Protein AF-A0A846PB62-F1 (afdb_monomer_lite)

pLDDT: mean 70.55, std 12.25, range [35.03, 90.31]

Radius of gyration: 17.05 Å; chains: 1; bounding box: 42×30×51 Å

Structure (mmCIF, N/CA/C/O backbone):
data_AF-A0A846PB62-F1
#
_entry.id   AF-A0A846PB62-F1
#
loop_
_atom_site.group_PDB
_atom_site.id
_atom_site.type_symbol
_atom_site.label_atom_id
_atom_site.label_alt_id
_atom_site.label_comp_id
_atom_site.label_asym_id
_atom_site.label_entity_id
_atom_site.label_seq_id
_atom_site.pdbx_PDB_ins_code
_atom_site.Cartn_x
_atom_site.Cartn_y
_atom_site.Cartn_z
_atom_site.occupancy
_atom_site.B_iso_or_equiv
_atom_site.auth_seq_id
_atom_site.auth_comp_id
_atom_site.auth_asym_id
_atom_site.auth_atom_id
_atom_site.pdbx_PDB_model_num
ATOM 1 N N . MET A 1 1 ? -19.105 3.981 18.273 1.00 37.09 1 MET A N 1
ATOM 2 C CA . MET A 1 1 ? -19.438 2.928 17.289 1.00 37.09 1 MET A CA 1
ATOM 3 C C . MET A 1 1 ? -18.641 1.693 17.663 1.00 37.09 1 MET A C 1
ATOM 5 O O . MET A 1 1 ? -17.420 1.784 17.676 1.00 37.09 1 MET A O 1
ATOM 9 N N . SER A 1 2 ? -19.293 0.597 18.061 1.00 35.03 2 SER A N 1
ATOM 10 C CA . SER A 1 2 ? -18.582 -0.662 18.296 1.00 35.03 2 SER A CA 1
ATOM 11 C C . SER A 1 2 ? -18.109 -1.199 16.947 1.00 35.03 2 SER A C 1
ATOM 13 O O . SER A 1 2 ? -18.903 -1.413 16.033 1.00 35.03 2 SER A O 1
ATOM 15 N N . ILE A 1 3 ? -16.797 -1.353 16.796 1.00 50.56 3 ILE A N 1
ATOM 16 C CA . ILE A 1 3 ? -16.196 -1.953 15.606 1.00 50.56 3 ILE A CA 1
ATOM 17 C C . ILE A 1 3 ? -16.422 -3.461 15.735 1.00 50.56 3 ILE A C 1
ATOM 19 O O . ILE A 1 3 ? -15.582 -4.182 16.261 1.00 50.56 3 ILE A O 1
ATOM 23 N N . ASN A 1 4 ? -17.601 -3.943 15.344 1.00 51.94 4 ASN A N 1
ATOM 24 C CA . ASN A 1 4 ? -17.914 -5.368 15.376 1.00 51.94 4 ASN A CA 1
ATOM 25 C C . ASN A 1 4 ? -17.465 -5.994 14.048 1.00 51.94 4 ASN A C 1
ATOM 27 O O . ASN A 1 4 ? -18.272 -6.244 13.153 1.00 51.94 4 ASN A O 1
ATOM 31 N N . ARG A 1 5 ? -16.147 -6.176 13.881 1.00 60.84 5 ARG A N 1
ATOM 32 C CA . ARG A 1 5 ? -15.603 -6.899 12.723 1.00 60.84 5 ARG A CA 1
ATOM 33 C C . ARG A 1 5 ? -15.985 -8.372 12.834 1.00 60.84 5 ARG A C 1
ATOM 35 O O . ARG A 1 5 ? -15.534 -9.080 13.729 1.00 60.84 5 ARG A O 1
ATOM 42 N N . SER A 1 6 ? -16.836 -8.812 11.918 1.00 69.44 6 SER A N 1
ATOM 43 C CA . SER A 1 6 ? -17.217 -10.212 11.763 1.00 69.44 6 SER A CA 1
ATOM 44 C C . SER A 1 6 ? -16.028 -11.073 11.314 1.00 69.44 6 SER A C 1
ATOM 46 O O . SER A 1 6 ? -15.186 -10.612 10.545 1.00 69.44 6 SER A O 1
ATOM 48 N N . VAL A 1 7 ? -15.996 -12.344 11.730 1.00 69.06 7 VAL A N 1
ATOM 49 C CA . VAL A 1 7 ? -15.014 -13.352 11.276 1.00 69.06 7 VAL A CA 1
ATOM 50 C C . VAL A 1 7 ? -14.980 -13.452 9.745 1.00 69.06 7 VAL A C 1
ATOM 52 O O . VAL A 1 7 ? -13.918 -13.662 9.169 1.00 69.06 7 VAL A O 1
ATOM 55 N N . TYR A 1 8 ? -16.109 -13.205 9.073 1.00 66.19 8 TYR A N 1
ATOM 56 C CA . TYR A 1 8 ? -16.182 -13.178 7.611 1.00 66.19 8 TYR A CA 1
ATOM 57 C C . TYR A 1 8 ? -15.291 -12.099 6.976 1.00 66.19 8 TYR A C 1
ATOM 59 O O . TYR A 1 8 ? -14.787 -12.320 5.881 1.00 66.19 8 TYR A O 1
ATOM 67 N N . HIS A 1 9 ? -15.045 -10.969 7.653 1.00 65.81 9 HIS A N 1
ATOM 68 C CA . HIS A 1 9 ? -14.116 -9.947 7.157 1.00 65.81 9 HIS A CA 1
ATOM 69 C C . HIS A 1 9 ? -12.671 -10.434 7.207 1.00 65.81 9 HIS A C 1
ATOM 71 O O . HIS A 1 9 ? -11.973 -10.312 6.210 1.00 65.81 9 HIS A O 1
ATOM 77 N N . PHE A 1 10 ? -12.265 -11.077 8.304 1.00 65.81 10 PHE A N 1
ATOM 78 C CA . PHE A 1 10 ? -10.927 -11.663 8.417 1.00 65.81 10 PHE A CA 1
ATOM 79 C C . PHE A 1 10 ? -10.697 -12.787 7.406 1.00 65.81 10 PHE A C 1
ATOM 81 O O . PHE A 1 10 ? -9.627 -12.874 6.818 1.00 65.81 10 PHE A O 1
ATOM 88 N N . VAL A 1 11 ? -11.703 -13.635 7.171 1.00 68.44 11 VAL A N 1
ATOM 89 C CA . VAL A 1 11 ? -11.617 -14.691 6.152 1.00 68.44 11 VAL A CA 1
ATOM 90 C C . VAL A 1 11 ? -11.499 -14.086 4.755 1.00 68.44 11 VAL A C 1
ATOM 92 O O . VAL A 1 11 ? -10.701 -14.562 3.957 1.00 68.44 11 VAL A O 1
ATOM 95 N N . LEU A 1 12 ? -12.247 -13.021 4.455 1.00 68.50 12 LEU A N 1
ATOM 96 C CA . LEU A 1 12 ? -12.164 -12.361 3.155 1.00 68.50 12 LEU A CA 1
ATOM 97 C C . LEU A 1 12 ? -10.825 -11.632 2.960 1.00 68.50 12 LEU A C 1
ATOM 99 O O . LEU A 1 12 ? -10.231 -11.757 1.898 1.00 68.50 12 LEU A O 1
ATOM 103 N N . GLU A 1 13 ? -10.330 -10.923 3.976 1.00 66.44 13 GLU A N 1
ATOM 104 C CA . GLU A 1 13 ? -8.994 -10.310 3.983 1.00 66.44 13 GLU A CA 1
ATOM 105 C C . GLU A 1 13 ? -7.913 -11.373 3.768 1.00 66.44 13 GLU A C 1
ATOM 107 O O . GLU A 1 13 ? -7.050 -11.203 2.912 1.00 66.44 13 GLU A O 1
ATOM 112 N N . PHE A 1 14 ? -8.008 -12.506 4.470 1.00 67.88 14 PHE A N 1
ATOM 113 C CA . PHE A 1 14 ? -7.096 -13.631 4.300 1.00 67.88 14 PHE A CA 1
ATOM 114 C C . PHE A 1 14 ? -7.149 -14.191 2.878 1.00 67.88 14 PHE A C 1
ATOM 116 O O . PHE A 1 14 ? -6.102 -14.389 2.280 1.00 67.88 14 PHE A O 1
ATOM 123 N N . ILE A 1 15 ? -8.340 -14.397 2.306 1.00 68.12 15 ILE A N 1
ATOM 124 C CA . ILE A 1 15 ? -8.508 -14.874 0.924 1.00 68.12 15 ILE A CA 1
ATOM 125 C C . ILE A 1 15 ? -7.915 -13.871 -0.069 1.00 68.12 15 ILE A C 1
ATOM 127 O O . ILE A 1 15 ? -7.149 -14.270 -0.937 1.00 68.12 15 ILE A O 1
ATOM 131 N N . LEU A 1 16 ? -8.218 -12.578 0.060 1.00 65.94 16 LEU A N 1
ATOM 132 C CA . LEU A 1 16 ? -7.685 -11.537 -0.824 1.00 65.94 16 LEU A CA 1
ATOM 133 C C . LEU A 1 16 ? -6.157 -11.444 -0.721 1.00 65.94 16 LEU A C 1
ATOM 135 O O . LEU A 1 16 ? -5.484 -11.334 -1.743 1.00 65.94 16 LEU A O 1
ATOM 139 N N . PHE A 1 17 ? -5.606 -11.559 0.488 1.00 65.31 17 PHE A N 1
ATOM 140 C CA . PHE A 1 17 ? -4.166 -11.564 0.725 1.00 65.31 17 PHE A CA 1
ATOM 141 C C . PHE A 1 17 ? -3.498 -12.818 0.149 1.00 65.31 17 PHE A C 1
ATOM 143 O O . PHE A 1 17 ? -2.492 -12.705 -0.544 1.00 65.31 17 PHE A O 1
ATOM 150 N N . PHE A 1 18 ? -4.072 -14.007 0.363 1.00 65.00 18 PHE A N 1
ATOM 151 C CA . PHE A 1 18 ? -3.522 -15.273 -0.133 1.00 65.00 18 PHE A CA 1
ATOM 152 C C . PHE A 1 18 ? -3.643 -15.423 -1.649 1.00 65.00 18 PHE A C 1
ATOM 154 O O . PHE A 1 18 ? -2.727 -15.949 -2.270 1.00 65.00 18 PHE A O 1
ATOM 161 N N . PHE A 1 19 ? -4.739 -14.968 -2.261 1.00 63.72 19 PHE A N 1
ATOM 162 C CA . PHE A 1 19 ? -4.873 -14.955 -3.720 1.00 63.72 19 PHE A CA 1
ATOM 163 C C . PHE A 1 19 ? -3.976 -13.887 -4.355 1.00 63.72 19 PHE A C 1
ATOM 165 O O . PHE A 1 19 ? -3.379 -14.155 -5.395 1.00 63.72 19 PHE A O 1
ATOM 172 N N . GLY A 1 20 ? -3.802 -12.732 -3.701 1.00 61.38 20 GLY A N 1
ATOM 173 C CA . GLY A 1 20 ? -2.805 -11.733 -4.084 1.00 61.38 20 GLY A CA 1
ATOM 174 C C . GLY A 1 20 ? -1.383 -12.303 -4.053 1.00 61.38 20 GLY A C 1
ATOM 175 O O . GLY A 1 20 ? -0.692 -12.266 -5.065 1.00 61.38 20 GLY A O 1
ATOM 176 N N . LEU A 1 21 ? -0.969 -12.924 -2.943 1.00 60.78 21 LEU A N 1
ATOM 177 C CA . LEU A 1 21 ? 0.336 -13.594 -2.803 1.00 60.78 21 LEU A CA 1
ATOM 178 C C . LEU A 1 21 ? 0.507 -14.781 -3.753 1.00 60.78 21 LEU A C 1
ATOM 180 O O . LEU A 1 21 ? 1.566 -14.953 -4.346 1.00 60.78 21 LEU A O 1
ATOM 184 N N . GLY A 1 22 ? -0.536 -15.594 -3.918 1.00 58.03 22 GLY A N 1
ATOM 185 C CA . GLY A 1 22 ? -0.532 -16.750 -4.812 1.00 58.03 22 GLY A CA 1
ATOM 186 C 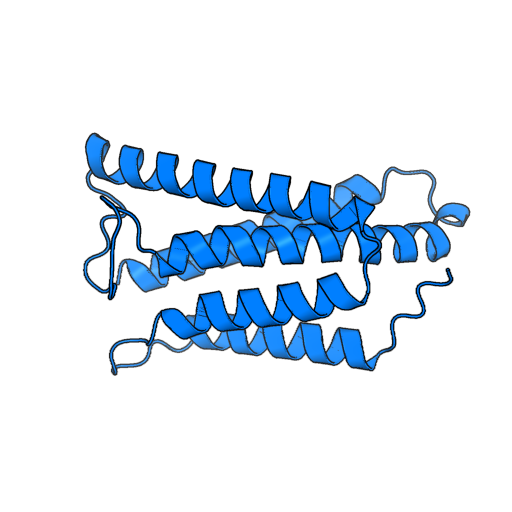C . GLY A 1 22 ? -0.298 -16.353 -6.267 1.00 58.03 22 GLY A C 1
ATOM 187 O O . GLY A 1 22 ? 0.344 -17.096 -7.003 1.00 58.03 22 GLY A O 1
ATOM 188 N N . SER A 1 23 ? -0.736 -15.154 -6.653 1.00 57.34 23 SER A N 1
ATOM 189 C CA . SER A 1 23 ? -0.465 -14.593 -7.972 1.00 57.34 23 SER A CA 1
ATOM 190 C C . SER A 1 23 ? 1.036 -14.299 -8.194 1.00 57.34 23 SER A C 1
ATOM 192 O O . SER A 1 23 ? 1.516 -14.467 -9.307 1.00 57.34 23 SER A O 1
ATOM 194 N N . PHE A 1 24 ? 1.810 -14.006 -7.139 1.00 55.97 24 PHE A N 1
ATOM 195 C CA . PHE A 1 24 ? 3.272 -13.825 -7.219 1.00 55.97 24 PHE A CA 1
ATOM 196 C C . PHE A 1 24 ? 4.072 -15.136 -7.163 1.00 55.97 24 PHE A C 1
ATOM 198 O O . PHE A 1 24 ? 5.167 -15.220 -7.708 1.00 55.97 24 PHE A O 1
ATOM 205 N N . ILE A 1 25 ? 3.553 -16.170 -6.491 1.00 54.56 25 ILE A N 1
ATOM 206 C CA . ILE A 1 25 ? 4.288 -17.431 -6.272 1.00 54.56 25 ILE A CA 1
ATOM 207 C C . ILE A 1 25 ? 4.247 -18.346 -7.507 1.00 54.56 25 ILE A C 1
ATOM 209 O O . ILE A 1 25 ? 5.150 -19.161 -7.698 1.00 54.56 25 ILE A O 1
ATOM 213 N N . PHE A 1 26 ? 3.223 -18.217 -8.354 1.00 54.94 26 PHE A N 1
ATOM 214 C CA . PHE A 1 26 ? 3.086 -19.001 -9.581 1.00 54.94 26 PHE A CA 1
ATOM 215 C C . PHE A 1 26 ? 3.346 -18.127 -10.815 1.00 54.94 26 PHE A C 1
ATOM 217 O O . PHE A 1 26 ? 2.395 -17.567 -11.367 1.00 54.94 26 PHE A O 1
ATOM 224 N N . PRO A 1 27 ? 4.608 -18.015 -11.279 1.00 51.38 27 PRO A N 1
ATOM 225 C CA . PRO A 1 27 ? 4.912 -17.308 -12.514 1.00 51.38 27 PRO A CA 1
ATOM 226 C C . PRO A 1 27 ? 4.181 -17.987 -13.678 1.00 51.38 27 PRO A C 1
ATOM 228 O O . PRO A 1 27 ? 4.394 -19.159 -13.991 1.00 51.38 27 PRO A O 1
ATOM 231 N N . SER A 1 28 ? 3.260 -17.247 -14.290 1.00 51.97 28 SER A N 1
ATOM 232 C CA . SER A 1 28 ? 2.522 -17.675 -15.475 1.00 51.97 28 SER A CA 1
ATOM 233 C C . SER A 1 28 ? 3.379 -17.453 -16.721 1.00 51.97 28 SER A C 1
ATOM 235 O O . SER A 1 28 ? 3.976 -16.397 -16.888 1.00 51.97 28 SER A O 1
ATOM 237 N N . THR A 1 29 ? 3.381 -18.419 -17.642 1.00 48.66 29 THR A N 1
ATOM 238 C CA . THR A 1 29 ? 4.024 -18.292 -18.965 1.00 48.66 29 THR A CA 1
ATOM 239 C C . THR A 1 29 ? 3.266 -17.364 -19.923 1.00 48.66 29 THR A C 1
ATOM 241 O O . THR A 1 29 ? 3.743 -17.069 -21.015 1.00 48.66 29 THR A O 1
ATOM 244 N N . ILE A 1 30 ? 2.055 -16.949 -19.551 1.00 52.53 30 ILE A N 1
ATOM 245 C CA . ILE A 1 30 ? 1.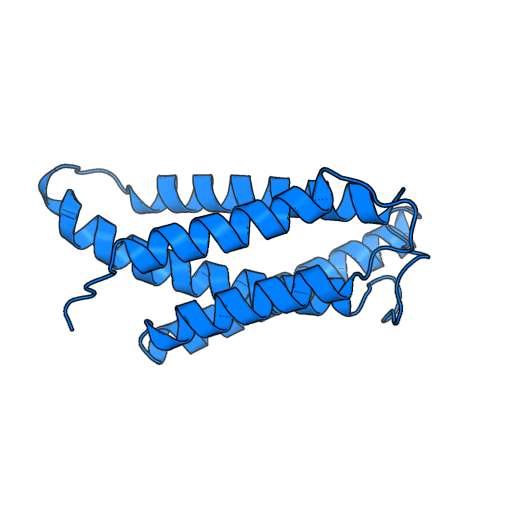241 -15.942 -20.241 1.00 52.53 30 ILE A CA 1
ATOM 246 C C . ILE A 1 30 ? 1.607 -14.584 -19.629 1.00 52.53 30 ILE A C 1
ATOM 248 O O . ILE A 1 30 ? 1.713 -14.540 -18.398 1.00 52.53 30 ILE A O 1
ATOM 252 N N . PRO A 1 31 ? 1.777 -13.501 -20.424 1.00 55.22 31 PRO A N 1
ATOM 253 C CA . PRO A 1 31 ? 2.077 -12.171 -19.900 1.00 55.22 31 PRO A CA 1
ATOM 254 C C . PRO A 1 31 ? 1.131 -11.862 -18.746 1.00 55.22 31 PRO A C 1
ATOM 256 O O . PRO A 1 31 ? -0.093 -11.831 -18.912 1.00 55.22 31 PRO A O 1
ATOM 259 N N . PHE A 1 32 ? 1.719 -11.756 -17.558 1.00 58.88 32 PHE A N 1
ATOM 260 C CA . PHE A 1 32 ? 0.983 -11.599 -16.322 1.00 58.88 32 PHE A CA 1
ATOM 261 C C . PHE A 1 32 ? 0.167 -10.314 -16.436 1.00 58.88 32 PHE A C 1
ATOM 263 O O . PHE A 1 32 ? 0.714 -9.256 -16.743 1.00 58.88 32 PHE A O 1
ATOM 270 N N . ASN A 1 33 ? -1.154 -10.397 -16.265 1.00 66.88 33 ASN A N 1
ATOM 271 C CA . ASN A 1 33 ? -1.978 -9.200 -16.309 1.00 66.88 33 ASN A CA 1
ATOM 272 C C . ASN A 1 33 ? -1.717 -8.408 -15.023 1.00 66.88 33 ASN A C 1
ATOM 274 O O . ASN A 1 33 ? -2.391 -8.612 -14.014 1.00 66.88 33 ASN A O 1
ATOM 278 N N . TRP A 1 34 ? -0.715 -7.528 -15.062 1.00 69.88 34 TRP A N 1
ATOM 279 C CA . TRP A 1 34 ? -0.245 -6.728 -13.931 1.00 69.88 34 TRP A CA 1
ATOM 280 C C . TRP A 1 34 ? -1.354 -5.899 -13.275 1.00 69.88 34 TRP A C 1
ATOM 282 O O . TRP A 1 34 ? -1.229 -5.539 -12.110 1.00 69.88 34 TRP A O 1
ATOM 292 N N . TRP A 1 35 ? -2.489 -5.702 -13.957 1.00 77.12 35 TRP A N 1
ATOM 293 C CA . TRP A 1 35 ? -3.707 -5.094 -13.419 1.00 77.12 35 TRP A CA 1
ATOM 294 C C . TRP A 1 35 ? -4.390 -5.894 -12.306 1.00 77.12 35 TRP A C 1
ATOM 296 O O . TRP A 1 35 ? -5.202 -5.336 -11.564 1.00 77.12 35 TRP A O 1
ATOM 306 N N . ILE A 1 36 ? -4.071 -7.178 -12.149 1.00 77.12 36 ILE A N 1
ATOM 307 C CA . ILE A 1 36 ? -4.600 -8.011 -11.065 1.00 77.12 36 ILE A CA 1
ATOM 308 C C . ILE A 1 36 ? -4.238 -7.403 -9.704 1.00 77.12 36 ILE A C 1
ATOM 310 O O . ILE A 1 36 ? -5.105 -7.271 -8.840 1.00 77.12 36 ILE A O 1
ATOM 314 N N . ILE A 1 37 ? -2.994 -6.958 -9.534 1.00 75.69 37 ILE A N 1
ATOM 315 C CA . ILE A 1 37 ? -2.478 -6.430 -8.266 1.00 75.69 37 ILE A CA 1
ATOM 316 C C . ILE A 1 37 ? -3.209 -5.140 -7.840 1.00 75.69 37 ILE A C 1
ATOM 318 O O . ILE A 1 37 ? -3.826 -5.154 -6.770 1.00 75.69 37 ILE A O 1
ATOM 322 N N . PRO A 1 38 ? -3.270 -4.064 -8.655 1.00 80.56 38 PRO A N 1
ATOM 323 C CA . PRO A 1 38 ? -4.009 -2.863 -8.282 1.00 80.56 38 PRO A CA 1
ATOM 324 C C . PRO A 1 38 ? -5.513 -3.130 -8.135 1.00 80.56 38 PRO A C 1
ATOM 326 O O . PRO A 1 38 ? -6.172 -2.460 -7.340 1.00 80.56 38 PRO A O 1
ATOM 329 N N . THR A 1 39 ? -6.069 -4.136 -8.825 1.00 82.75 39 THR A N 1
ATOM 330 C CA . THR A 1 39 ? -7.464 -4.563 -8.621 1.00 82.75 39 THR A CA 1
ATOM 331 C C . THR A 1 39 ? -7.671 -5.141 -7.220 1.00 82.75 39 THR A C 1
ATOM 333 O O . THR A 1 39 ? -8.610 -4.746 -6.527 1.00 82.75 39 THR A O 1
ATOM 336 N N . PHE A 1 40 ? -6.789 -6.029 -6.754 1.00 81.44 40 PHE A N 1
ATOM 337 C CA . PHE A 1 40 ? -6.845 -6.548 -5.384 1.00 81.44 40 PHE A CA 1
ATOM 338 C C . PHE A 1 40 ? -6.631 -5.440 -4.346 1.00 81.44 40 PHE A C 1
ATOM 340 O O . PHE A 1 40 ? -7.386 -5.368 -3.372 1.00 81.44 40 PHE A O 1
ATOM 347 N N . SER A 1 41 ? -5.681 -4.531 -4.573 1.00 81.31 41 SER A N 1
ATOM 348 C CA . SER A 1 41 ? -5.463 -3.360 -3.715 1.00 81.31 41 SER A CA 1
ATOM 349 C C . SER A 1 41 ? -6.697 -2.459 -3.635 1.00 81.31 41 SER A C 1
ATOM 351 O O . SER A 1 41 ? -7.049 -1.995 -2.551 1.00 81.31 41 SER A O 1
ATOM 353 N N . LEU A 1 42 ? -7.403 -2.253 -4.752 1.00 86.88 42 LEU A N 1
ATOM 354 C CA . LEU A 1 42 ? -8.660 -1.506 -4.785 1.00 86.88 42 LEU A CA 1
ATOM 355 C C . LEU A 1 42 ? -9.756 -2.205 -3.976 1.00 86.88 42 LEU A C 1
ATOM 357 O O . LEU A 1 42 ? -10.448 -1.556 -3.194 1.00 86.88 42 LEU A O 1
ATOM 361 N N . LEU A 1 43 ? -9.923 -3.518 -4.147 1.00 83.94 43 LEU A N 1
ATOM 362 C CA . LEU A 1 43 ? -10.930 -4.293 -3.418 1.00 83.94 43 LEU A CA 1
ATOM 363 C C . LEU A 1 43 ? -10.682 -4.256 -1.905 1.00 83.94 43 LEU A C 1
ATOM 365 O O . LEU A 1 43 ? -11.625 -4.044 -1.139 1.00 83.94 43 LEU A O 1
ATOM 369 N N . LEU A 1 44 ? -9.422 -4.394 -1.482 1.00 82.38 44 LEU A N 1
ATOM 370 C CA . LEU A 1 44 ? -9.018 -4.246 -0.083 1.00 82.38 44 LEU A CA 1
ATOM 371 C C . LEU A 1 44 ? -9.299 -2.832 0.432 1.00 82.38 44 LEU A C 1
ATOM 373 O O . LEU A 1 44 ? -9.902 -2.674 1.493 1.00 82.38 44 LEU A O 1
ATOM 377 N N . PHE A 1 45 ? -8.947 -1.801 -0.339 1.00 86.62 45 PHE A N 1
ATOM 378 C CA . PHE A 1 45 ? -9.225 -0.414 0.026 1.00 86.62 45 PHE A CA 1
ATOM 379 C C . PHE A 1 45 ? -10.725 -0.151 0.205 1.00 86.62 45 PHE A C 1
ATOM 381 O O . PHE A 1 45 ? -11.129 0.436 1.208 1.00 86.62 45 PHE A O 1
ATOM 388 N N . LEU A 1 46 ? -11.566 -0.611 -0.726 1.00 87.56 46 LEU A N 1
ATOM 389 C CA . LEU A 1 46 ? -13.020 -0.430 -0.664 1.00 87.56 46 LEU A CA 1
ATOM 390 C C . LEU A 1 46 ? -13.642 -1.155 0.535 1.00 87.56 46 LEU A C 1
ATOM 392 O O . LEU A 1 46 ? -14.536 -0.613 1.194 1.00 87.56 46 LEU A O 1
ATOM 396 N N . LEU A 1 47 ? -13.165 -2.364 0.842 1.00 84.44 47 LEU A N 1
ATOM 397 C CA . LEU A 1 47 ? -13.603 -3.112 2.018 1.00 84.44 47 LEU A CA 1
ATOM 398 C C . LEU A 1 47 ? -13.269 -2.363 3.307 1.00 84.44 47 LEU A C 1
ATOM 400 O O . LEU A 1 47 ? -14.125 -2.208 4.183 1.00 84.44 47 LEU A O 1
ATOM 404 N N . GLU A 1 48 ? -12.042 -1.868 3.404 1.00 82.56 48 GLU A N 1
ATOM 405 C CA . GLU A 1 48 ? -11.557 -1.151 4.575 1.00 82.56 48 GLU A CA 1
ATOM 406 C C . GLU A 1 48 ? -12.218 0.214 4.751 1.00 82.56 48 GLU A C 1
ATOM 408 O O . GLU A 1 48 ? -12.586 0.617 5.861 1.00 82.56 48 GLU A O 1
ATOM 413 N N . GLN A 1 49 ? -12.454 0.911 3.642 1.00 85.62 49 GLN A N 1
ATOM 414 C CA . GLN A 1 49 ? -13.155 2.185 3.608 1.00 85.62 49 GLN A CA 1
ATOM 415 C C . GLN A 1 49 ? -14.576 2.057 4.154 1.00 85.62 49 GLN A C 1
ATOM 417 O O . GLN A 1 49 ? -15.016 2.926 4.908 1.00 85.62 49 GLN A O 1
ATOM 422 N N . ARG A 1 50 ? -15.295 0.981 3.809 1.00 83.19 50 ARG A N 1
ATOM 423 C CA . ARG A 1 50 ? -16.674 0.761 4.270 1.00 83.19 50 ARG A CA 1
ATOM 424 C C . ARG A 1 50 ? -16.775 0.673 5.794 1.00 83.19 50 ARG A C 1
ATOM 426 O O . ARG A 1 50 ? -17.786 1.080 6.363 1.00 83.19 50 ARG A O 1
ATOM 433 N N . ASN A 1 51 ? -15.736 0.156 6.441 1.00 73.62 51 ASN A N 1
ATOM 434 C CA . ASN A 1 51 ? -15.715 -0.110 7.877 1.00 73.62 51 ASN A CA 1
ATOM 435 C C . ASN A 1 51 ? -15.024 0.993 8.697 1.00 73.62 51 ASN A C 1
ATOM 437 O O . ASN A 1 51 ? -14.993 0.911 9.926 1.00 73.62 51 ASN A O 1
ATOM 441 N N . SER A 1 52 ? -14.487 2.026 8.041 1.00 76.38 52 SER A N 1
ATOM 442 C CA . SER A 1 52 ? -13.642 3.039 8.672 1.00 76.38 52 SER A CA 1
ATOM 443 C C . SER A 1 52 ? -14.322 4.411 8.788 1.00 76.38 52 SER A C 1
ATOM 445 O O . SER A 1 52 ? -15.052 4.835 7.890 1.00 76.38 52 SER A O 1
ATOM 447 N N . PRO A 1 53 ? -14.072 5.173 9.871 1.00 79.31 53 PRO A N 1
ATOM 448 C CA . PRO A 1 53 ? -14.553 6.545 9.981 1.00 79.31 53 PRO A CA 1
ATOM 449 C C . PRO A 1 53 ? -13.845 7.460 8.970 1.00 79.31 53 PRO A C 1
ATOM 451 O O . PRO A 1 53 ? -12.664 7.289 8.666 1.00 79.31 53 PRO A O 1
ATOM 454 N N . ARG A 1 54 ? -14.543 8.505 8.499 1.00 78.12 54 ARG A N 1
ATOM 455 C CA . ARG A 1 54 ? -14.024 9.449 7.484 1.00 78.12 54 ARG A CA 1
ATOM 456 C C . ARG A 1 54 ? -12.697 10.118 7.859 1.00 78.12 54 ARG A C 1
ATOM 458 O O . ARG A 1 54 ? -11.931 10.484 6.974 1.00 78.12 54 ARG A O 1
ATOM 465 N N . THR A 1 55 ? -12.411 10.278 9.149 1.00 77.19 55 THR A N 1
ATOM 466 C CA . THR A 1 55 ? -11.140 10.840 9.628 1.00 77.19 55 THR A CA 1
ATOM 467 C C . THR A 1 55 ? -9.949 9.948 9.265 1.00 77.19 55 THR A C 1
ATOM 469 O O . THR A 1 55 ? -8.904 10.463 8.876 1.00 77.19 55 THR A O 1
ATOM 472 N N . ASN A 1 56 ? -10.125 8.622 9.295 1.00 81.06 56 ASN A N 1
ATOM 473 C CA . ASN A 1 56 ? -9.071 7.665 8.953 1.00 81.06 56 ASN A CA 1
ATOM 474 C C . ASN A 1 56 ? -8.792 7.645 7.445 1.00 81.06 56 ASN A C 1
ATOM 476 O O . ASN A 1 56 ? -7.655 7.416 7.052 1.00 81.06 56 ASN A O 1
ATOM 480 N N . LEU A 1 57 ? -9.783 7.972 6.603 1.00 86.12 57 LEU A N 1
ATOM 481 C CA . LEU A 1 57 ? -9.585 8.072 5.151 1.00 86.12 57 LEU A CA 1
ATOM 482 C C . LEU A 1 57 ? -8.581 9.157 4.765 1.00 86.12 57 LEU A C 1
ATOM 484 O O . LEU A 1 57 ? -7.789 8.953 3.852 1.00 86.12 57 LEU A O 1
ATOM 488 N N . LYS A 1 58 ? -8.574 10.297 5.468 1.00 85.31 58 LYS A N 1
ATOM 489 C CA . LYS A 1 58 ? -7.580 11.350 5.211 1.00 85.31 58 LYS A CA 1
ATOM 490 C C . LYS A 1 58 ? -6.163 10.846 5.475 1.00 85.31 58 LYS A C 1
ATOM 492 O O . LYS A 1 58 ? -5.282 11.059 4.653 1.00 85.31 58 LYS A O 1
ATOM 497 N N . ILE A 1 59 ? -5.965 10.153 6.597 1.00 82.38 59 ILE A N 1
ATOM 498 C CA . ILE A 1 59 ? -4.671 9.561 6.960 1.00 82.38 59 ILE A CA 1
ATOM 499 C C . ILE A 1 59 ? -4.278 8.498 5.931 1.00 82.38 59 ILE A C 1
ATOM 501 O O . ILE A 1 59 ? -3.146 8.497 5.463 1.00 82.38 59 ILE A O 1
ATOM 505 N N . ALA A 1 60 ? -5.222 7.649 5.527 1.00 86.56 60 ALA A N 1
ATOM 506 C CA . ALA A 1 60 ? -4.992 6.611 4.533 1.00 86.56 60 ALA A CA 1
ATOM 507 C C . ALA A 1 60 ? -4.550 7.170 3.179 1.00 86.56 60 ALA A C 1
ATOM 509 O O . ALA A 1 60 ? -3.583 6.675 2.610 1.00 86.56 60 ALA A O 1
ATOM 510 N N . PHE A 1 61 ? -5.186 8.238 2.691 1.00 90.25 61 PHE A N 1
ATOM 511 C CA . PHE A 1 61 ? -4.758 8.887 1.453 1.00 90.25 61 PHE A CA 1
ATOM 512 C C . PHE A 1 61 ? -3.391 9.557 1.573 1.00 90.25 61 PHE A C 1
ATOM 514 O O . PHE A 1 61 ? -2.620 9.500 0.622 1.00 90.25 61 PHE A O 1
ATOM 521 N N . ILE A 1 62 ? -3.062 10.148 2.727 1.00 86.75 62 ILE A N 1
ATOM 522 C CA . ILE A 1 62 ? -1.724 10.712 2.964 1.00 86.75 62 ILE A CA 1
ATOM 523 C C . ILE A 1 62 ? -0.667 9.603 2.919 1.00 86.75 62 ILE A C 1
ATOM 525 O O . ILE A 1 62 ? 0.347 9.763 2.247 1.00 86.75 62 ILE A O 1
ATOM 529 N N . VAL A 1 63 ? -0.912 8.474 3.591 1.00 85.69 63 VAL A N 1
ATOM 530 C CA . VAL A 1 63 ? 0.006 7.325 3.597 1.00 85.69 63 VAL A CA 1
ATOM 531 C C . VAL A 1 63 ? 0.139 6.720 2.201 1.00 85.69 63 VAL A C 1
ATOM 533 O O . VAL A 1 63 ? 1.257 6.528 1.735 1.00 85.69 63 VAL A O 1
ATOM 536 N N . GLY A 1 64 ? -0.975 6.479 1.504 1.00 87.00 64 GLY A N 1
ATOM 537 C CA . GLY A 1 64 ? -0.962 5.963 0.135 1.00 87.00 64 GLY A CA 1
ATOM 538 C C . GLY A 1 64 ? -0.217 6.889 -0.826 1.00 87.00 64 GLY A C 1
ATOM 539 O O . GLY A 1 64 ? 0.611 6.433 -1.609 1.00 87.00 64 GLY A O 1
ATOM 540 N N . PHE A 1 65 ? -0.452 8.202 -0.745 1.00 90.31 65 PHE A N 1
ATOM 541 C CA . PHE A 1 65 ? 0.244 9.178 -1.585 1.00 90.31 65 PHE A CA 1
ATOM 542 C C . PHE A 1 65 ? 1.741 9.241 -1.274 1.00 90.31 65 PHE A C 1
ATOM 544 O O . PHE A 1 65 ? 2.554 9.337 -2.192 1.00 90.31 65 PHE A O 1
ATOM 551 N N . PHE A 1 66 ? 2.109 9.161 0.008 1.00 87.12 66 PHE A N 1
ATOM 552 C CA . PHE A 1 66 ? 3.503 9.099 0.432 1.00 87.12 66 PHE A CA 1
ATOM 553 C C . PHE A 1 66 ? 4.199 7.858 -0.129 1.00 87.12 66 PHE A C 1
ATOM 555 O O . PHE A 1 66 ? 5.262 7.999 -0.721 1.00 87.12 66 PHE A O 1
ATOM 562 N N . LEU A 1 67 ? 3.588 6.676 -0.002 1.00 85.12 67 LEU A N 1
ATOM 563 C CA . LEU A 1 67 ? 4.154 5.424 -0.508 1.00 85.12 67 LEU A CA 1
ATOM 564 C C . LEU A 1 67 ? 4.308 5.452 -2.028 1.00 85.12 67 LEU A C 1
ATOM 566 O O . LEU A 1 67 ? 5.392 5.175 -2.518 1.00 85.12 67 LEU A O 1
ATOM 570 N N . MET A 1 68 ? 3.278 5.881 -2.761 1.00 88.19 68 MET A N 1
ATOM 571 C CA . MET A 1 68 ? 3.355 6.050 -4.216 1.00 88.19 68 MET A CA 1
ATOM 572 C C . MET A 1 68 ? 4.455 7.037 -4.631 1.00 88.19 68 MET A C 1
ATOM 574 O O . MET A 1 68 ? 5.184 6.781 -5.581 1.00 88.19 68 MET A O 1
ATOM 578 N N . SER A 1 69 ? 4.586 8.173 -3.939 1.00 86.31 69 SER A N 1
ATOM 579 C CA . SER A 1 69 ? 5.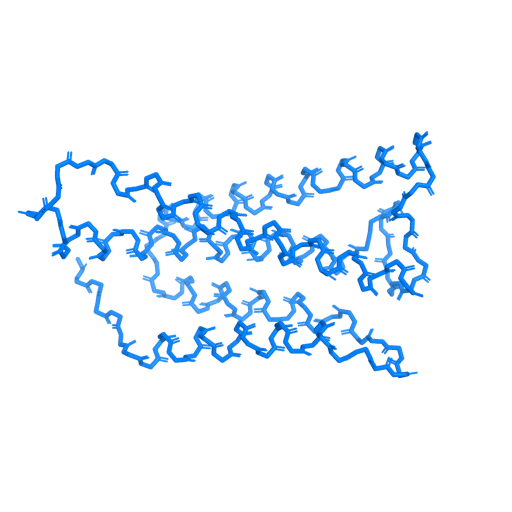612 9.175 -4.268 1.00 86.31 69 SER A CA 1
ATOM 580 C C . SER A 1 69 ? 7.020 8.695 -3.923 1.00 86.31 69 SER A C 1
ATOM 582 O O . SER A 1 69 ? 7.964 8.990 -4.652 1.00 86.31 69 SER A O 1
ATOM 584 N N . PHE A 1 70 ? 7.164 7.983 -2.803 1.00 85.00 70 PHE A N 1
ATOM 585 C CA . PHE A 1 70 ? 8.421 7.384 -2.372 1.00 85.00 70 PHE A CA 1
ATOM 586 C C . PHE A 1 70 ? 8.890 6.347 -3.390 1.00 85.00 70 PHE A C 1
ATOM 588 O O . PHE A 1 70 ? 9.995 6.464 -3.907 1.00 85.00 70 PHE A O 1
ATOM 595 N N . ASP A 1 71 ? 8.016 5.406 -3.728 1.00 82.50 71 ASP A N 1
ATOM 596 C CA . ASP A 1 71 ? 8.237 4.361 -4.722 1.00 82.50 71 ASP A CA 1
ATOM 597 C C . ASP A 1 71 ? 8.609 4.954 -6.089 1.00 82.50 71 ASP A C 1
ATOM 599 O O . ASP A 1 71 ? 9.680 4.682 -6.628 1.00 82.50 71 ASP A O 1
ATOM 603 N N . PHE A 1 72 ? 7.818 5.927 -6.560 1.00 85.88 72 PHE A N 1
ATOM 604 C CA . PHE A 1 72 ? 8.099 6.642 -7.800 1.00 85.88 72 PHE A CA 1
ATOM 605 C C . PHE A 1 72 ? 9.483 7.304 -7.805 1.00 85.88 72 PHE A C 1
ATOM 607 O O . PHE A 1 72 ? 10.206 7.233 -8.798 1.00 85.88 72 PHE A O 1
ATOM 614 N N . ALA A 1 73 ? 9.870 7.972 -6.716 1.00 85.12 73 ALA A N 1
ATOM 615 C CA . ALA A 1 73 ? 11.175 8.617 -6.629 1.00 85.12 73 ALA A CA 1
ATOM 616 C C . ALA A 1 73 ? 12.315 7.589 -6.611 1.00 85.12 73 ALA A C 1
ATOM 618 O O . ALA A 1 73 ? 13.305 7.770 -7.320 1.00 85.12 73 ALA A O 1
ATOM 619 N N . PHE A 1 74 ? 12.181 6.518 -5.828 1.00 83.44 74 PHE A N 1
ATOM 620 C CA . PHE A 1 74 ? 13.219 5.501 -5.675 1.00 83.44 74 PHE A CA 1
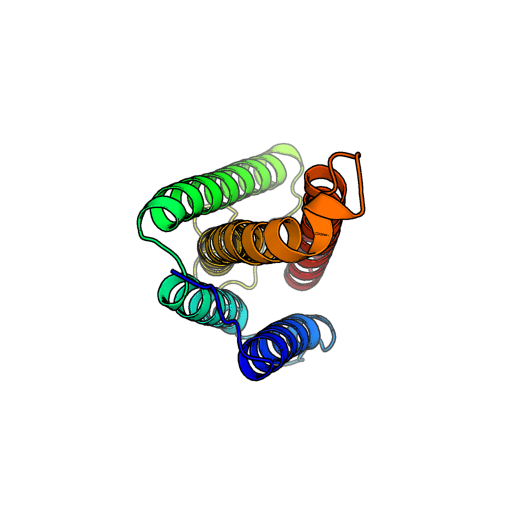ATOM 621 C C . PHE A 1 74 ? 13.427 4.680 -6.942 1.00 83.44 74 PHE A C 1
ATOM 623 O O . PHE A 1 74 ? 14.578 4.491 -7.328 1.00 83.44 74 PHE A O 1
ATOM 630 N N . GLU A 1 75 ? 12.368 4.267 -7.634 1.00 80.00 75 GLU A N 1
ATOM 631 C CA . GLU A 1 75 ? 12.501 3.535 -8.895 1.00 80.00 75 GLU A CA 1
ATOM 632 C C . GLU A 1 75 ? 13.121 4.403 -9.998 1.00 80.00 75 GLU A C 1
ATOM 634 O O . GLU A 1 75 ? 14.023 3.959 -10.713 1.00 80.00 75 GLU A O 1
ATOM 639 N N . ASN A 1 76 ? 12.717 5.674 -10.107 1.00 83.19 76 ASN A N 1
ATOM 640 C CA . ASN A 1 76 ? 13.307 6.591 -11.085 1.00 83.19 76 ASN A CA 1
ATOM 641 C C . ASN A 1 76 ? 14.780 6.891 -10.787 1.00 83.19 76 ASN A C 1
ATOM 643 O O . ASN A 1 76 ? 15.603 6.885 -11.702 1.00 83.19 76 ASN A O 1
ATOM 647 N N . ILE A 1 77 ? 15.133 7.130 -9.520 1.00 82.88 77 ILE A N 1
ATOM 648 C CA . ILE A 1 77 ? 16.526 7.337 -9.103 1.00 82.88 77 ILE A CA 1
ATOM 649 C C . ILE A 1 77 ? 17.336 6.049 -9.301 1.00 82.88 77 ILE A C 1
ATOM 651 O O . ILE A 1 77 ? 18.456 6.108 -9.805 1.00 82.88 77 ILE A O 1
ATOM 655 N N . GLY A 1 78 ? 16.770 4.895 -8.946 1.00 80.06 78 GLY A N 1
ATOM 656 C CA . GLY A 1 78 ? 17.374 3.573 -9.104 1.00 80.06 78 GLY A CA 1
ATOM 657 C C . GLY A 1 78 ? 17.706 3.261 -10.559 1.00 80.06 78 GLY A C 1
ATOM 658 O O . GLY A 1 78 ? 18.839 2.893 -10.879 1.00 80.06 78 GLY A O 1
ATOM 659 N N . THR A 1 79 ? 16.756 3.528 -11.450 1.00 80.12 79 THR A N 1
ATOM 660 C CA . THR A 1 79 ? 16.918 3.338 -12.894 1.00 80.12 79 THR A CA 1
ATOM 661 C C . THR A 1 79 ? 17.926 4.321 -13.479 1.00 80.12 79 THR A C 1
ATOM 663 O O . THR A 1 79 ? 18.804 3.919 -14.240 1.00 80.12 79 THR A O 1
ATOM 666 N N . LEU A 1 80 ? 17.856 5.601 -13.097 1.00 80.25 80 LEU A N 1
ATOM 667 C CA . LEU A 1 80 ? 18.738 6.641 -13.632 1.00 80.25 80 LEU A CA 1
ATOM 668 C C . LEU A 1 80 ? 20.196 6.484 -13.174 1.00 80.25 80 LEU A C 1
ATOM 670 O O . LEU A 1 80 ? 21.107 6.693 -13.972 1.00 80.25 80 LEU A O 1
ATOM 674 N N . LEU A 1 81 ? 20.426 6.168 -11.895 1.00 79.44 81 LEU A N 1
ATOM 675 C CA . LEU A 1 81 ? 21.769 6.136 -11.303 1.00 79.44 81 LEU A CA 1
ATOM 676 C C . LEU A 1 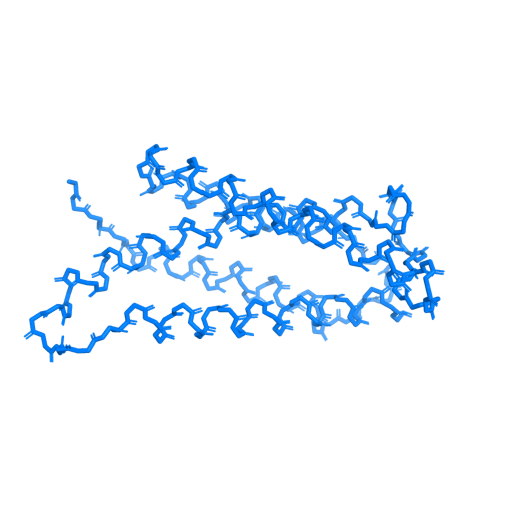81 ? 22.432 4.761 -11.366 1.00 79.44 81 LEU A C 1
ATOM 678 O O . LEU A 1 81 ? 23.654 4.692 -11.479 1.00 79.44 81 LEU A O 1
ATOM 682 N N . PHE A 1 82 ? 21.656 3.680 -11.269 1.00 73.50 82 PHE A N 1
ATOM 683 C CA . PHE A 1 82 ? 22.203 2.328 -11.135 1.00 73.50 82 PHE A CA 1
ATOM 684 C C . PHE A 1 82 ? 21.794 1.383 -12.267 1.00 73.50 82 PHE A C 1
ATOM 686 O O . PHE A 1 82 ? 22.313 0.271 -12.327 1.00 73.50 82 PHE A O 1
ATOM 693 N N . GLY A 1 83 ? 20.893 1.800 -13.166 1.00 68.00 83 GLY A N 1
ATOM 694 C CA . GLY A 1 83 ? 20.398 0.955 -14.257 1.00 68.00 83 GLY A CA 1
ATOM 695 C C . GLY A 1 83 ? 19.612 -0.276 -13.786 1.00 68.00 83 GLY A C 1
ATOM 696 O O . GLY A 1 83 ? 19.360 -1.173 -14.586 1.00 68.00 83 GLY A O 1
ATOM 697 N N . TYR A 1 84 ? 19.244 -0.332 -12.503 1.00 64.75 84 TYR A N 1
ATOM 698 C CA . TYR A 1 84 ? 18.389 -1.366 -11.920 1.00 64.75 84 TYR A CA 1
ATOM 699 C C . TYR A 1 84 ? 16.919 -0.936 -11.973 1.00 64.75 84 TYR A C 1
ATOM 701 O O . TYR A 1 84 ? 16.631 0.250 -12.088 1.00 64.75 84 TYR A O 1
ATOM 709 N N . TRP A 1 85 ? 16.000 -1.899 -11.858 1.00 60.91 85 TRP A N 1
ATOM 710 C CA . TRP A 1 85 ? 14.550 -1.669 -11.701 1.00 60.91 85 TRP A CA 1
ATOM 711 C C . TRP A 1 85 ? 13.799 -1.092 -12.912 1.00 60.91 85 TRP A C 1
ATOM 713 O O . TRP A 1 85 ? 12.601 -0.847 -12.828 1.00 60.91 85 TRP A O 1
ATOM 723 N N . GLY A 1 86 ? 14.449 -0.965 -14.071 1.00 57.47 86 GLY A N 1
ATOM 724 C CA . GLY A 1 86 ? 13.754 -0.670 -15.324 1.00 57.47 86 GLY A CA 1
ATOM 725 C C . GLY A 1 86 ? 12.853 -1.836 -15.741 1.00 57.47 86 GLY A C 1
ATOM 726 O O . GLY A 1 86 ? 13.346 -2.900 -16.113 1.00 57.47 86 GLY A O 1
ATOM 727 N N . THR A 1 87 ? 11.537 -1.640 -15.701 1.00 60.66 87 THR A N 1
ATOM 728 C CA . THR A 1 87 ? 10.559 -2.661 -16.099 1.00 60.66 87 THR A CA 1
ATOM 729 C C . THR A 1 87 ? 10.223 -2.550 -17.591 1.00 60.66 87 THR A C 1
ATOM 731 O O . THR A 1 87 ? 9.960 -1.469 -18.113 1.00 60.66 87 THR A O 1
ATOM 734 N N . SER A 1 88 ? 10.240 -3.679 -18.308 1.00 58.97 88 SER A N 1
ATOM 735 C CA . SER A 1 88 ? 9.956 -3.748 -19.759 1.00 58.97 88 SER A CA 1
ATOM 736 C C . SER A 1 88 ? 8.653 -4.486 -20.105 1.00 58.97 88 SER A C 1
ATOM 738 O O . SER A 1 88 ? 8.260 -4.526 -21.269 1.00 58.97 88 SER A O 1
ATOM 740 N N . GLY A 1 89 ? 7.959 -5.032 -19.098 1.00 59.56 89 GLY A N 1
ATOM 741 C CA . GLY A 1 89 ? 6.744 -5.841 -19.257 1.00 59.56 89 GLY A CA 1
ATOM 742 C C . GLY A 1 89 ? 5.419 -5.161 -18.883 1.00 59.56 89 GLY A C 1
ATOM 743 O O . GLY A 1 89 ? 4.405 -5.856 -18.818 1.00 59.56 89 GLY A O 1
ATOM 744 N N . SER A 1 90 ? 5.396 -3.851 -18.597 1.00 60.78 90 SER A N 1
ATOM 745 C CA . SER A 1 90 ? 4.160 -3.156 -18.193 1.00 60.78 90 SER A CA 1
ATOM 746 C C . SER A 1 90 ? 3.369 -2.601 -19.378 1.00 60.78 90 SER A C 1
ATOM 748 O O . SER A 1 90 ? 3.911 -2.357 -20.458 1.00 60.78 90 SER A O 1
ATOM 750 N N . SER A 1 91 ? 2.062 -2.405 -19.180 1.00 60.59 91 SER A N 1
ATOM 751 C CA . SER A 1 91 ? 1.180 -1.907 -20.243 1.00 60.59 91 SER A CA 1
ATOM 752 C C . SER A 1 91 ? 1.321 -0.394 -20.442 1.00 60.59 91 SER A C 1
ATOM 754 O O . SER A 1 91 ? 1.059 0.111 -21.534 1.00 60.59 91 SER A O 1
ATOM 756 N N . PHE A 1 92 ? 1.696 0.337 -19.384 1.00 71.38 92 PHE A N 1
ATOM 757 C CA . PHE A 1 92 ? 1.824 1.792 -19.389 1.00 71.38 92 PHE A CA 1
ATOM 758 C C . PHE A 1 92 ? 2.760 2.266 -18.264 1.00 71.38 92 PHE A C 1
ATOM 760 O O . PHE A 1 92 ? 2.428 2.154 -17.082 1.00 71.38 92 PHE A O 1
ATOM 767 N N . SER A 1 93 ? 3.919 2.824 -18.617 1.00 74.88 93 SER A N 1
ATOM 768 C CA . SER A 1 93 ? 4.900 3.354 -17.662 1.00 74.88 93 SER A CA 1
ATOM 769 C C . SER A 1 93 ? 4.978 4.881 -17.693 1.00 74.88 93 SER A C 1
ATOM 771 O O . SER A 1 93 ? 4.884 5.522 -18.743 1.00 74.88 93 SER A O 1
ATOM 773 N N . ILE A 1 94 ? 5.163 5.480 -16.516 1.00 76.88 94 ILE A N 1
ATOM 774 C CA . ILE A 1 94 ? 5.526 6.887 -16.355 1.00 76.88 94 ILE A CA 1
ATOM 775 C C . ILE A 1 94 ? 6.998 6.908 -15.951 1.00 76.88 94 ILE A C 1
ATOM 777 O O . ILE A 1 94 ? 7.345 6.572 -14.820 1.00 76.88 94 ILE A O 1
ATOM 781 N N . LEU A 1 95 ? 7.863 7.314 -16.885 1.00 82.50 95 LEU A N 1
ATOM 782 C CA . LEU A 1 95 ? 9.318 7.176 -16.757 1.00 82.50 95 LEU A CA 1
ATOM 783 C C . LEU A 1 95 ? 9.708 5.702 -16.529 1.00 82.50 95 LEU A C 1
ATOM 785 O O . LEU A 1 95 ? 9.393 4.866 -17.371 1.00 82.50 95 LEU A O 1
ATOM 789 N N . ALA A 1 96 ? 10.389 5.386 -15.426 1.00 74.56 96 ALA A N 1
ATOM 790 C CA . ALA A 1 96 ? 10.807 4.026 -15.098 1.00 74.56 96 ALA A CA 1
ATOM 791 C C . ALA A 1 96 ? 9.706 3.166 -14.449 1.00 74.56 96 ALA A C 1
ATOM 793 O O . ALA A 1 96 ? 9.873 1.953 -14.351 1.00 74.56 96 ALA A O 1
ATOM 794 N N . VAL A 1 97 ? 8.591 3.781 -14.033 1.00 75.75 97 VAL A N 1
ATOM 795 C CA . VAL A 1 97 ? 7.649 3.184 -13.073 1.00 75.75 97 VAL A CA 1
ATOM 796 C C . VAL A 1 97 ? 6.333 2.805 -13.756 1.00 75.75 97 VAL A C 1
ATOM 798 O O . VAL A 1 97 ? 5.689 3.673 -14.361 1.00 75.75 97 VAL A O 1
ATOM 801 N N . PRO A 1 98 ? 5.881 1.543 -13.674 1.00 80.69 98 PRO A N 1
ATOM 802 C CA . PRO A 1 98 ? 4.566 1.127 -14.155 1.00 80.69 98 PRO A CA 1
ATOM 803 C C . PRO A 1 98 ? 3.417 1.795 -13.398 1.00 80.69 98 PRO A C 1
ATOM 805 O O . PRO A 1 98 ? 3.431 1.887 -12.168 1.00 80.69 98 PRO A O 1
ATOM 808 N N . ILE A 1 99 ? 2.354 2.182 -14.108 1.00 83.31 99 ILE A N 1
ATOM 809 C CA . ILE A 1 99 ? 1.161 2.745 -13.460 1.00 83.31 99 ILE A CA 1
ATOM 810 C C . ILE A 1 99 ? 0.476 1.730 -12.537 1.00 83.31 99 ILE A C 1
ATOM 812 O O . ILE A 1 99 ? -0.109 2.103 -11.520 1.00 83.31 99 ILE A O 1
ATOM 816 N N . GLU A 1 100 ? 0.573 0.441 -12.860 1.00 81.06 100 GLU A N 1
ATOM 817 C CA . GLU A 1 100 ? 0.048 -0.658 -12.058 1.00 81.06 100 GLU A CA 1
ATOM 818 C C . GLU A 1 100 ? 0.721 -0.711 -10.678 1.00 81.06 100 GLU A C 1
ATOM 820 O O . GLU A 1 100 ? 0.039 -0.911 -9.668 1.00 81.06 100 GLU A O 1
ATOM 825 N N . VAL A 1 101 ? 2.033 -0.455 -10.622 1.00 78.62 101 VAL A N 1
ATOM 826 C CA . VAL A 1 101 ? 2.813 -0.381 -9.376 1.00 78.62 101 VAL A CA 1
ATOM 827 C C . VAL A 1 101 ? 2.416 0.868 -8.590 1.00 78.62 101 VAL A C 1
ATOM 829 O O . VAL A 1 101 ? 2.023 0.756 -7.430 1.00 78.62 101 VAL A O 1
ATOM 832 N N . MET A 1 102 ? 2.344 2.036 -9.240 1.00 84.06 102 MET A N 1
ATOM 833 C CA . MET A 1 102 ? 1.902 3.280 -8.589 1.00 84.06 102 MET A CA 1
ATOM 834 C C . MET A 1 102 ? 0.511 3.147 -7.945 1.00 84.06 102 MET A C 1
ATOM 836 O O . MET A 1 102 ? 0.300 3.562 -6.802 1.00 84.06 102 MET A O 1
ATOM 840 N N . LEU A 1 103 ? -0.446 2.545 -8.660 1.00 86.75 103 LEU A N 1
ATOM 841 C CA . LEU A 1 103 ? -1.804 2.307 -8.161 1.00 86.75 103 LEU A CA 1
ATOM 842 C C . LEU A 1 103 ? -1.824 1.308 -7.005 1.00 86.75 103 LEU A C 1
ATOM 844 O O . LEU A 1 103 ? -2.578 1.495 -6.049 1.00 86.75 103 LEU A O 1
ATOM 848 N N . THR A 1 104 ? -0.989 0.275 -7.071 1.00 84.88 104 THR A N 1
ATOM 849 C CA . THR A 1 104 ? -0.818 -0.702 -5.993 1.00 84.88 104 THR A CA 1
ATOM 850 C C . THR A 1 104 ? -0.254 -0.038 -4.741 1.00 84.88 104 THR A C 1
ATOM 852 O O . THR A 1 104 ? -0.822 -0.201 -3.661 1.00 84.88 104 THR A O 1
ATOM 855 N N . CYS A 1 105 ? 0.799 0.769 -4.870 1.00 84.19 105 CYS A N 1
ATOM 856 C CA . CYS A 1 105 ? 1.414 1.507 -3.767 1.00 84.19 105 CYS A CA 1
ATOM 857 C C . CYS A 1 105 ? 0.421 2.483 -3.126 1.00 84.19 105 CYS A C 1
ATOM 859 O O . CYS A 1 105 ? 0.295 2.538 -1.900 1.00 84.19 105 CYS A O 1
ATOM 861 N N . PHE A 1 106 ? -0.358 3.197 -3.944 1.00 89.88 106 PHE A N 1
ATOM 862 C CA . PHE A 1 106 ? -1.371 4.123 -3.453 1.00 89.88 106 PHE A CA 1
ATOM 863 C C . PHE A 1 106 ? -2.529 3.409 -2.743 1.00 89.88 106 PHE A C 1
ATOM 865 O O . PHE A 1 106 ? -2.802 3.675 -1.571 1.00 89.88 106 PHE A O 1
ATOM 872 N N . LEU A 1 107 ? -3.221 2.502 -3.439 1.00 89.12 107 LEU A N 1
ATOM 873 C CA . LEU A 1 107 ? -4.429 1.845 -2.932 1.00 89.12 107 LEU A CA 1
ATOM 874 C C . LEU A 1 107 ? -4.104 0.816 -1.854 1.00 89.12 107 LEU A C 1
ATOM 876 O O . LEU A 1 107 ? -4.798 0.758 -0.844 1.00 89.12 107 LEU A O 1
ATOM 880 N N . GLY A 1 108 ? -3.036 0.042 -2.036 1.00 84.00 108 GLY A N 1
ATOM 881 C CA . GLY A 1 108 ? -2.552 -0.928 -1.059 1.00 84.00 108 GLY A CA 1
ATOM 882 C C . GLY A 1 108 ? -2.054 -0.238 0.205 1.00 84.00 108 GLY A C 1
ATOM 883 O O . GLY A 1 108 ? -2.452 -0.620 1.303 1.00 84.00 108 GLY A O 1
ATOM 884 N N . GLY A 1 109 ? -1.284 0.844 0.063 1.00 83.31 109 GLY A N 1
ATOM 885 C CA . GLY A 1 109 ? -0.847 1.674 1.184 1.00 83.31 109 GLY A CA 1
ATOM 886 C C . GLY A 1 109 ? -2.007 2.316 1.948 1.00 83.31 109 GLY A C 1
ATOM 887 O O . GLY A 1 109 ? -2.038 2.309 3.181 1.00 83.31 109 GLY A O 1
ATOM 888 N N . ALA A 1 110 ? -3.009 2.826 1.228 1.00 86.94 110 ALA A N 1
ATOM 889 C CA . ALA A 1 110 ? -4.212 3.383 1.836 1.00 86.94 110 ALA A CA 1
ATOM 890 C C . ALA A 1 110 ? -5.063 2.306 2.534 1.00 86.94 110 ALA A C 1
ATOM 892 O O . ALA A 1 110 ? -5.516 2.519 3.660 1.00 86.94 110 ALA A O 1
ATOM 893 N N . ALA A 1 111 ? -5.252 1.140 1.909 1.00 85.12 111 ALA A N 1
ATOM 894 C CA . ALA A 1 111 ? -5.960 0.005 2.500 1.00 85.12 111 ALA A CA 1
ATOM 895 C C . ALA A 1 111 ? -5.273 -0.457 3.788 1.00 85.12 111 ALA A C 1
ATOM 897 O O . ALA A 1 111 ? -5.919 -0.613 4.821 1.00 85.12 111 ALA A O 1
ATOM 898 N N . TRP A 1 112 ? -3.948 -0.579 3.752 1.00 80.88 112 TRP A N 1
ATOM 899 C CA . TRP A 1 112 ? -3.123 -0.944 4.895 1.00 80.88 112 TRP A CA 1
ATOM 900 C C . TRP A 1 112 ? -3.239 0.056 6.049 1.00 80.88 112 TRP A C 1
ATOM 902 O O . TRP A 1 112 ? -3.439 -0.334 7.198 1.00 80.88 112 TRP A O 1
ATOM 912 N N . ALA A 1 113 ? -3.202 1.357 5.763 1.00 82.75 113 ALA A N 1
ATOM 913 C CA . ALA A 1 113 ? -3.375 2.384 6.787 1.00 82.75 113 ALA A CA 1
ATOM 914 C C . ALA A 1 113 ? -4.764 2.312 7.457 1.00 82.75 113 ALA A C 1
ATOM 916 O O . ALA A 1 113 ? -4.892 2.499 8.674 1.00 82.75 113 ALA A O 1
ATOM 917 N N . LEU A 1 114 ? -5.816 2.013 6.691 1.00 82.94 114 LEU A N 1
ATOM 918 C CA . LEU A 1 114 ? -7.159 1.791 7.236 1.00 82.94 114 LEU A CA 1
ATOM 919 C C . LEU A 1 114 ? -7.238 0.501 8.061 1.00 82.94 114 LEU A C 1
ATOM 921 O O . LEU A 1 114 ? -7.793 0.515 9.165 1.00 82.94 114 LEU A O 1
ATOM 925 N N . TYR A 1 115 ? -6.627 -0.580 7.579 1.00 77.81 115 TYR A N 1
ATOM 926 C CA . TYR A 1 115 ? -6.539 -1.845 8.300 1.00 77.81 115 TYR A CA 1
ATOM 927 C C . TYR A 1 115 ? -5.824 -1.661 9.639 1.00 77.81 115 TYR A C 1
ATOM 929 O O . TYR A 1 115 ? -6.384 -1.991 10.679 1.00 77.81 115 TYR A O 1
ATOM 937 N N . ILE A 1 116 ? -4.646 -1.034 9.661 1.00 75.19 116 ILE A N 1
ATOM 938 C CA . ILE A 1 116 ? -3.918 -0.780 10.908 1.00 75.19 116 ILE A CA 1
ATOM 939 C C . ILE A 1 116 ? -4.746 0.069 11.848 1.00 75.19 116 ILE A C 1
ATOM 941 O O . ILE A 1 116 ? -4.871 -0.270 13.017 1.00 75.19 116 ILE A O 1
ATOM 945 N N . THR A 1 117 ? -5.332 1.170 11.381 1.00 74.50 117 THR A N 1
ATOM 946 C CA . THR A 1 117 ? -6.091 2.048 12.282 1.00 74.50 117 THR A CA 1
ATOM 947 C C . THR A 1 117 ? -7.320 1.355 12.876 1.00 74.50 117 THR A C 1
ATOM 949 O O . THR A 1 117 ? -7.646 1.590 14.042 1.00 74.50 117 THR A O 1
ATOM 952 N N . SER A 1 118 ? -7.974 0.465 12.129 1.00 71.12 118 SER A N 1
ATOM 953 C CA . SER A 1 118 ? -9.151 -0.280 12.586 1.00 71.12 118 SER A CA 1
ATOM 954 C C . SER A 1 118 ? -8.802 -1.514 13.431 1.00 71.12 118 SER A C 1
ATOM 956 O O . SER A 1 118 ? -9.362 -1.684 14.520 1.00 71.12 118 SER A O 1
ATOM 958 N N . ALA A 1 119 ? -7.841 -2.333 13.001 1.00 67.62 119 ALA A N 1
ATOM 959 C CA . ALA A 1 119 ? -7.316 -3.474 13.747 1.00 67.62 119 ALA A CA 1
ATOM 960 C C . ALA A 1 119 ? -6.665 -3.019 15.058 1.00 67.62 119 ALA A C 1
ATOM 962 O O . ALA A 1 119 ? -6.902 -3.618 16.107 1.00 67.62 119 ALA A O 1
ATOM 963 N N . HIS A 1 120 ? -5.931 -1.902 15.039 1.00 68.50 120 HIS A N 1
ATOM 964 C CA . HIS A 1 120 ? -5.351 -1.299 16.234 1.00 68.50 120 HIS A CA 1
ATOM 965 C C . HIS A 1 120 ? -6.424 -0.857 17.229 1.00 68.50 120 HIS A C 1
ATOM 967 O O . HIS A 1 120 ? -6.314 -1.178 18.410 1.00 68.50 120 HIS A O 1
ATOM 973 N N . ALA A 1 121 ? -7.483 -0.176 16.779 1.00 67.25 121 ALA A N 1
ATOM 974 C CA . ALA A 1 121 ? -8.571 0.248 17.661 1.00 67.25 121 ALA A CA 1
ATOM 975 C C . ALA A 1 121 ? -9.246 -0.948 18.360 1.00 67.25 121 ALA A C 1
ATOM 977 O O . ALA A 1 121 ? -9.490 -0.908 19.566 1.00 67.25 121 ALA A O 1
ATOM 978 N N . LEU A 1 122 ? -9.489 -2.033 17.620 1.00 67.69 122 LEU A N 1
ATOM 979 C CA . LEU A 1 122 ? -10.028 -3.292 18.146 1.00 67.69 122 LEU A CA 1
ATOM 980 C C . LEU A 1 122 ? -9.078 -3.976 19.132 1.00 67.69 122 LEU A C 1
ATOM 982 O O . LEU A 1 122 ? -9.502 -4.463 20.182 1.00 67.69 122 LEU A O 1
ATOM 986 N N . PHE A 1 123 ? -7.793 -4.015 18.797 1.00 66.00 123 PHE A N 1
ATOM 987 C CA . PHE A 1 123 ? -6.779 -4.682 19.597 1.00 66.00 123 PHE A CA 1
ATOM 988 C C . PHE A 1 123 ? -6.513 -3.939 20.913 1.00 66.00 123 PHE A C 1
ATOM 990 O O . PHE A 1 123 ? -6.480 -4.565 21.972 1.00 66.00 123 PHE A O 1
ATOM 997 N N . VAL A 1 124 ? -6.414 -2.605 20.871 1.00 65.38 124 VAL A N 1
ATOM 998 C CA . VAL A 1 124 ? -6.315 -1.753 22.066 1.00 65.38 124 VAL A CA 1
ATOM 999 C C . VAL A 1 124 ? -7.543 -1.957 22.950 1.00 65.38 124 VAL A C 1
ATOM 1001 O O . VAL A 1 124 ? -7.384 -2.321 24.110 1.00 65.38 124 VAL A O 1
ATOM 1004 N N . LEU A 1 125 ? -8.761 -1.869 22.406 1.00 68.31 125 LEU A N 1
ATOM 1005 C CA . LEU A 1 125 ? -9.987 -2.111 23.182 1.00 68.31 125 LEU A CA 1
ATOM 1006 C C . LEU A 1 125 ? -9.998 -3.470 23.901 1.00 68.31 125 LEU A C 1
ATOM 1008 O O . LEU A 1 125 ? -10.521 -3.575 25.008 1.00 68.31 125 LEU A O 1
ATOM 1012 N N . LYS A 1 126 ? -9.433 -4.515 23.286 1.00 70.19 126 LYS A N 1
ATOM 1013 C CA . LYS A 1 126 ? -9.484 -5.887 23.812 1.00 70.19 126 LYS A CA 1
ATOM 1014 C C . LYS A 1 126 ? -8.344 -6.225 24.780 1.00 70.19 126 LYS A C 1
ATOM 1016 O O . LYS A 1 126 ? -8.536 -7.060 25.664 1.00 70.19 126 LYS A O 1
ATOM 1021 N N . PHE A 1 127 ? -7.173 -5.601 24.631 1.00 67.88 127 PHE A N 1
ATOM 1022 C CA . PHE A 1 127 ? -5.948 -5.984 25.349 1.00 67.88 127 PHE A CA 1
ATOM 1023 C C . PHE A 1 127 ? -5.286 -4.871 26.168 1.00 67.88 127 PHE A C 1
ATOM 1025 O O . PHE A 1 127 ? -4.343 -5.166 26.902 1.00 67.88 127 PHE A O 1
ATOM 1032 N N . GLN A 1 128 ? -5.791 -3.634 26.132 1.00 64.56 128 GLN A N 1
ATOM 1033 C CA . GLN A 1 128 ? -5.248 -2.504 26.903 1.00 64.56 128 GLN A CA 1
ATOM 1034 C C . GLN A 1 128 ? -5.173 -2.778 28.414 1.00 64.56 128 GLN A C 1
ATOM 1036 O O . GLN A 1 128 ? -4.258 -2.301 29.070 1.00 64.56 128 GLN A O 1
ATOM 1041 N N . ASN A 1 129 ? -6.066 -3.611 28.959 1.00 66.56 129 ASN A N 1
ATOM 1042 C CA . ASN A 1 129 ? -6.043 -3.988 30.378 1.00 66.56 129 ASN A CA 1
ATOM 1043 C C . ASN A 1 129 ? -5.073 -5.139 30.719 1.00 66.56 129 ASN A C 1
ATOM 1045 O O . ASN A 1 129 ? -4.947 -5.483 31.891 1.00 66.56 129 ASN A O 1
ATOM 1049 N N . ARG A 1 130 ? -4.429 -5.785 29.734 1.00 66.62 130 ARG A N 1
ATOM 1050 C CA . ARG A 1 130 ? -3.548 -6.953 29.956 1.00 66.62 130 ARG A CA 1
ATOM 1051 C C . ARG A 1 130 ? -2.067 -6.689 29.703 1.00 66.62 130 ARG A C 1
ATOM 1053 O O . ARG A 1 130 ? -1.246 -7.491 30.135 1.00 66.62 130 ARG A O 1
ATOM 1060 N N . PHE A 1 131 ? -1.714 -5.608 29.014 1.00 59.34 131 PHE A N 1
ATOM 1061 C CA . PHE A 1 131 ? -0.330 -5.326 28.646 1.00 59.34 131 PHE A CA 1
ATOM 1062 C C . PHE A 1 131 ? 0.012 -3.845 28.828 1.00 59.34 131 PHE A C 1
ATOM 1064 O O . PHE A 1 131 ? -0.665 -2.978 28.286 1.00 59.34 131 PHE A O 1
ATOM 1071 N N . ASN A 1 132 ? 1.114 -3.574 29.536 1.00 57.22 132 ASN A N 1
ATOM 1072 C CA . ASN A 1 132 ? 1.592 -2.219 29.855 1.00 57.22 132 ASN A CA 1
ATOM 1073 C C . ASN A 1 132 ? 2.549 -1.618 28.799 1.00 57.22 132 ASN A C 1
ATOM 1075 O O . ASN A 1 132 ? 2.988 -0.482 28.950 1.00 57.22 132 ASN A O 1
ATOM 1079 N N . GLY A 1 133 ? 2.918 -2.371 27.754 1.00 61.81 133 GLY A N 1
ATOM 1080 C CA . GLY A 1 133 ? 3.852 -1.924 26.712 1.00 61.81 133 GLY A CA 1
ATOM 1081 C C . GLY A 1 133 ? 3.155 -1.334 25.478 1.00 61.81 133 GLY A C 1
ATOM 1082 O O . GLY A 1 133 ? 1.973 -1.609 25.253 1.00 61.81 133 GLY A O 1
ATOM 1083 N N . PRO A 1 134 ? 3.870 -0.577 24.619 1.00 60.03 134 PRO A N 1
ATOM 1084 C CA . PRO A 1 134 ? 3.324 -0.070 23.366 1.00 60.03 134 PRO A CA 1
ATOM 1085 C C . PRO A 1 134 ? 3.196 -1.214 22.345 1.00 60.03 134 PRO A C 1
ATOM 1087 O O . PRO A 1 134 ? 3.954 -1.303 21.384 1.00 60.03 134 PRO A O 1
ATOM 1090 N N . LEU A 1 135 ? 2.198 -2.089 22.522 1.00 59.31 135 LEU A N 1
ATOM 1091 C CA . LEU A 1 135 ? 1.803 -3.126 21.549 1.00 59.31 135 LEU A CA 1
ATOM 1092 C C . LEU A 1 135 ? 1.541 -2.560 20.152 1.00 59.31 135 LEU A C 1
ATOM 1094 O O . LEU A 1 135 ? 1.672 -3.264 19.155 1.00 59.31 135 LEU A O 1
ATOM 1098 N N . ARG A 1 136 ? 1.243 -1.259 20.096 1.00 58.78 136 ARG A N 1
ATOM 1099 C CA . ARG A 1 136 ? 1.202 -0.446 18.886 1.00 58.78 136 ARG A CA 1
ATOM 1100 C C . ARG A 1 136 ? 2.446 -0.619 18.012 1.00 58.78 136 ARG A C 1
ATOM 1102 O O . ARG A 1 136 ? 2.306 -0.788 16.810 1.00 58.78 136 ARG A O 1
ATOM 1109 N N . THR A 1 137 ? 3.638 -0.586 18.599 1.00 60.75 137 THR A N 1
ATOM 1110 C CA . THR A 1 137 ? 4.892 -0.612 17.839 1.00 60.75 137 THR A CA 1
ATOM 1111 C C . THR A 1 137 ? 5.138 -1.989 17.232 1.00 60.75 137 THR A C 1
ATOM 1113 O O . THR A 1 137 ? 5.507 -2.077 16.070 1.00 60.75 137 THR A O 1
ATOM 1116 N N . TYR A 1 138 ? 4.861 -3.065 17.972 1.00 61.28 138 TYR A N 1
ATOM 1117 C CA . TYR A 1 138 ? 5.074 -4.431 17.485 1.00 61.28 138 TYR A CA 1
ATOM 1118 C C . TYR A 1 138 ? 4.160 -4.797 16.312 1.00 61.28 138 TYR A C 1
ATOM 1120 O O . TYR A 1 138 ? 4.628 -5.403 15.354 1.00 61.28 138 TYR A O 1
ATOM 1128 N N . LEU A 1 139 ? 2.887 -4.392 16.357 1.00 60.03 139 LEU A N 1
ATOM 1129 C CA . LEU A 1 139 ? 1.952 -4.617 15.249 1.00 60.03 139 LEU A CA 1
ATOM 1130 C C . LEU A 1 139 ? 2.353 -3.824 14.001 1.00 60.03 139 LEU A C 1
ATOM 1132 O O . LEU A 1 139 ? 2.399 -4.391 12.918 1.00 60.03 139 LEU A O 1
ATOM 1136 N N . ILE A 1 140 ? 2.732 -2.551 14.162 1.00 61.06 140 ILE A N 1
ATOM 1137 C CA . ILE A 1 140 ? 3.206 -1.720 13.045 1.00 61.06 140 ILE A CA 1
ATOM 1138 C C . ILE A 1 140 ? 4.476 -2.311 12.415 1.00 61.06 140 ILE A C 1
ATOM 1140 O O . ILE A 1 140 ? 4.592 -2.336 11.196 1.00 61.06 140 ILE A O 1
ATOM 1144 N N . VAL A 1 141 ? 5.421 -2.804 13.222 1.00 58.38 141 VAL A N 1
ATOM 1145 C CA . VAL A 1 141 ? 6.665 -3.411 12.720 1.00 58.38 141 VAL A CA 1
ATOM 1146 C C . VAL A 1 141 ? 6.396 -4.724 11.982 1.00 58.38 141 VAL A C 1
ATOM 1148 O O . VAL A 1 141 ? 6.974 -4.942 10.921 1.00 58.38 141 VAL A O 1
ATOM 1151 N N . LEU A 1 142 ? 5.510 -5.577 12.504 1.00 60.69 142 LEU A N 1
ATOM 1152 C CA . LEU A 1 142 ? 5.112 -6.822 11.842 1.00 60.69 142 LEU A CA 1
ATOM 1153 C C . LEU A 1 142 ? 4.460 -6.538 10.480 1.00 60.69 142 LEU A C 1
ATOM 1155 O O . LEU A 1 142 ? 4.815 -7.148 9.474 1.00 60.69 142 LEU A O 1
ATOM 1159 N N . ASP A 1 143 ? 3.548 -5.571 10.446 1.00 59.78 143 ASP A N 1
ATOM 1160 C CA . ASP A 1 143 ? 2.834 -5.177 9.237 1.00 59.78 143 ASP A CA 1
ATOM 1161 C C . ASP A 1 143 ? 3.763 -4.521 8.198 1.00 59.78 143 ASP A C 1
ATOM 1163 O O . ASP A 1 143 ? 3.645 -4.804 7.006 1.00 59.78 143 ASP A O 1
ATOM 1167 N N . LEU A 1 144 ? 4.733 -3.705 8.630 1.00 57.06 144 LEU A N 1
ATOM 1168 C CA . LEU A 1 144 ? 5.781 -3.156 7.759 1.00 57.06 144 LEU A CA 1
ATOM 1169 C C . LEU A 1 144 ? 6.701 -4.249 7.201 1.00 57.06 144 LEU A C 1
ATOM 1171 O O . LEU A 1 144 ? 7.108 -4.170 6.045 1.00 57.06 144 LEU A O 1
ATOM 1175 N N . PHE A 1 145 ? 7.016 -5.273 7.996 1.00 53.84 145 PHE A N 1
ATOM 1176 C CA . PHE A 1 145 ? 7.831 -6.405 7.557 1.00 53.84 145 PHE A CA 1
ATOM 1177 C C . PHE A 1 145 ? 7.134 -7.211 6.451 1.00 53.84 145 PHE A C 1
ATOM 1179 O O . PHE A 1 145 ? 7.745 -7.496 5.422 1.00 53.84 145 PHE A O 1
ATOM 1186 N N . PHE A 1 146 ? 5.842 -7.519 6.611 1.00 55.78 146 PHE A N 1
ATOM 1187 C CA . PHE A 1 146 ? 5.063 -8.195 5.567 1.00 55.78 146 PHE A CA 1
ATOM 1188 C C . PHE A 1 146 ? 4.868 -7.330 4.320 1.00 55.78 146 PHE A C 1
ATOM 1190 O O . PHE A 1 146 ? 4.958 -7.854 3.211 1.00 55.78 146 PHE A O 1
ATOM 1197 N N . PHE A 1 147 ? 4.655 -6.021 4.482 1.00 58.62 147 PHE A N 1
ATOM 1198 C CA . PHE A 1 147 ? 4.568 -5.089 3.356 1.00 58.62 147 PHE A CA 1
ATOM 1199 C C . PHE A 1 147 ? 5.886 -5.026 2.571 1.00 58.62 147 PHE A C 1
ATOM 1201 O O . PHE A 1 147 ? 5.874 -5.149 1.350 1.00 58.62 147 PHE A O 1
ATOM 1208 N N . GLY A 1 148 ? 7.026 -4.927 3.263 1.00 57.06 148 GLY A N 1
ATOM 1209 C CA . GLY A 1 148 ? 8.350 -4.922 2.638 1.00 57.06 148 GLY A CA 1
ATOM 1210 C C . GLY A 1 148 ? 8.678 -6.227 1.908 1.00 57.06 148 GLY A C 1
ATOM 1211 O O . GLY A 1 148 ? 9.158 -6.190 0.779 1.00 57.06 148 GLY A O 1
ATOM 1212 N N . MET A 1 149 ? 8.368 -7.386 2.502 1.00 56.72 149 MET A N 1
ATOM 1213 C CA . MET A 1 149 ? 8.539 -8.679 1.823 1.00 56.72 149 MET A CA 1
ATOM 1214 C C . MET A 1 149 ? 7.613 -8.833 0.611 1.00 56.72 149 MET A C 1
ATOM 1216 O O . MET A 1 149 ? 8.036 -9.366 -0.410 1.00 56.72 149 MET A O 1
ATOM 1220 N N . GLY A 1 150 ? 6.361 -8.374 0.714 1.00 58.59 150 GLY A N 1
ATOM 1221 C CA . GLY A 1 150 ? 5.401 -8.401 -0.390 1.00 58.59 150 GLY A CA 1
ATOM 1222 C C . GLY A 1 150 ? 5.827 -7.510 -1.557 1.00 58.59 150 GLY A C 1
ATOM 1223 O O . GLY A 1 150 ? 5.779 -7.954 -2.700 1.00 58.59 150 GLY A O 1
ATOM 1224 N N . GLY A 1 151 ? 6.309 -6.297 -1.266 1.00 60.06 151 GLY A N 1
ATOM 1225 C CA . GLY A 1 151 ? 6.871 -5.384 -2.266 1.00 60.06 151 GLY A CA 1
ATOM 1226 C C . GLY A 1 151 ? 8.101 -5.971 -2.959 1.00 60.06 151 GLY A C 1
ATOM 1227 O O . GLY A 1 151 ? 8.134 -6.051 -4.181 1.00 60.06 151 GLY A O 1
ATOM 1228 N N . ALA A 1 152 ? 9.053 -6.508 -2.190 1.00 59.09 152 ALA A N 1
ATOM 1229 C CA . ALA A 1 152 ? 10.253 -7.137 -2.745 1.00 59.09 152 ALA A CA 1
ATOM 1230 C C . ALA A 1 152 ? 9.941 -8.369 -3.619 1.00 59.09 152 ALA A C 1
ATOM 1232 O O . ALA A 1 152 ? 10.593 -8.593 -4.638 1.00 59.09 152 ALA A O 1
ATOM 1233 N N . ALA A 1 153 ? 8.937 -9.172 -3.248 1.00 58.34 153 ALA A N 1
ATOM 1234 C CA . ALA A 1 153 ? 8.491 -10.307 -4.057 1.00 58.34 153 ALA A CA 1
ATOM 1235 C C . ALA A 1 153 ? 7.808 -9.857 -5.362 1.00 58.34 153 ALA A C 1
ATOM 1237 O O . ALA A 1 153 ? 7.994 -10.488 -6.406 1.00 58.34 153 ALA A O 1
ATOM 1238 N N . ALA A 1 154 ? 7.047 -8.760 -5.316 1.00 59.78 154 ALA A N 1
ATOM 1239 C CA . ALA A 1 154 ? 6.415 -8.173 -6.491 1.00 59.78 154 ALA A CA 1
ATOM 1240 C C . ALA A 1 154 ? 7.446 -7.614 -7.478 1.00 59.78 154 ALA A C 1
ATOM 1242 O O . ALA A 1 154 ? 7.380 -7.926 -8.665 1.00 59.78 154 ALA A O 1
ATOM 1243 N N . GLU A 1 155 ? 8.436 -6.874 -6.981 1.00 59.38 155 GLU A N 1
ATOM 1244 C CA . GLU A 1 155 ? 9.554 -6.366 -7.782 1.00 59.38 155 GLU A CA 1
ATOM 1245 C C . GLU A 1 155 ? 10.379 -7.494 -8.402 1.00 59.38 155 GLU A C 1
ATOM 1247 O O . GLU A 1 155 ? 10.662 -7.467 -9.596 1.00 59.38 155 GLU A O 1
ATOM 1252 N N . TRP A 1 156 ? 10.725 -8.530 -7.630 1.00 56.25 156 TRP A N 1
ATOM 1253 C CA . TRP A 1 156 ? 11.452 -9.686 -8.163 1.00 56.25 156 TRP A CA 1
ATOM 1254 C C . TRP A 1 156 ? 10.702 -10.348 -9.325 1.00 56.25 156 TRP A C 1
ATOM 1256 O O . TRP A 1 156 ? 11.317 -10.777 -10.298 1.00 56.25 156 TRP A O 1
ATOM 1266 N N . SER A 1 157 ? 9.372 -10.389 -9.245 1.00 56.97 157 SER A N 1
ATOM 1267 C CA . SER A 1 157 ? 8.513 -10.935 -10.300 1.00 56.97 157 SER A CA 1
ATOM 1268 C C . SER A 1 157 ? 8.416 -10.019 -11.528 1.00 56.97 157 SER A C 1
ATOM 1270 O O . SER A 1 157 ? 8.143 -10.508 -12.617 1.00 56.97 157 SER A O 1
ATOM 1272 N N . LEU A 1 158 ? 8.611 -8.705 -11.360 1.00 53.19 158 LEU A N 1
ATOM 1273 C CA . LEU A 1 158 ? 8.604 -7.696 -12.430 1.00 53.19 158 LEU A CA 1
ATOM 1274 C C . LEU A 1 158 ? 9.942 -7.599 -13.182 1.00 53.19 158 LEU A C 1
ATOM 1276 O O . LEU A 1 158 ? 9.972 -7.101 -14.308 1.00 53.19 158 LEU A O 1
ATOM 1280 N N . ILE A 1 159 ? 11.039 -8.014 -12.542 1.00 56.41 159 ILE A N 1
ATOM 1281 C CA . ILE A 1 159 ? 12.401 -7.968 -13.096 1.00 56.41 159 ILE A CA 1
ATOM 1282 C C . ILE A 1 159 ? 12.72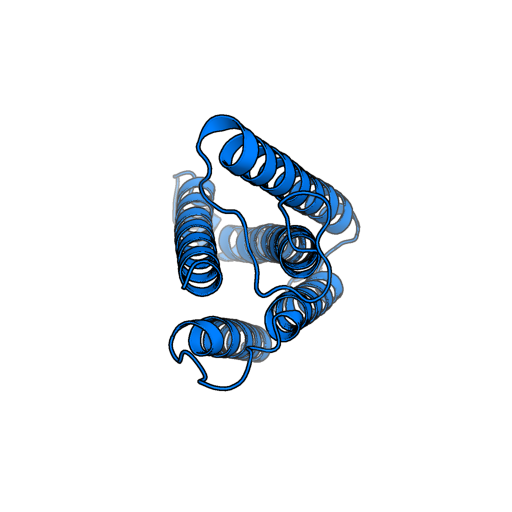7 -9.215 -13.941 1.00 56.41 159 ILE A C 1
ATOM 1284 O O . ILE A 1 159 ? 13.578 -9.123 -14.827 1.00 56.41 159 ILE A O 1
ATOM 1288 N N . GLN A 1 160 ? 12.096 -10.366 -13.661 1.00 47.69 160 GLN A N 1
ATOM 1289 C CA . GLN A 1 160 ? 12.251 -11.607 -14.444 1.00 47.69 160 GLN A CA 1
ATOM 1290 C C . GLN A 1 160 ? 11.566 -11.529 -15.811 1.00 47.69 160 GLN A C 1
ATOM 1292 O O . GLN A 1 160 ? 12.158 -12.083 -16.766 1.00 47.69 160 GLN A O 1
#

Foldseek 3Di:
DPLPDDPVLVVVVVVLVVVLVVLLVDQDPPLRPLLSLLVSLQVLLVSLVVSFDPVLLVVLQVQLVVQLVVVVVCLQCCCVPPVPQQFDREPDDDRRHHPSVSSNSNSNSSSLSSCLVSVVVVCCVVCVVPDPDPVSVVVVVVSVVVVVVSVVSVSVSRRD

Secondary structure (DSSP, 8-state):
------HHHHHHHHHHHHHHHHHHHS--SS---TTHHHHHHHHHHHHHHHHS-HHHHHHHHHHHHHHHHHHHHHHHHHHHHHS----SS-SSEETTEEHHHHHHHHHHHHHHHHHHHHHHHHHHHHHTTT--S-HHHHHHHHHHHHHHHHHHHHHHHHH-

Sequence (160 aa):
MSINRSVYHFVLEFILFFFGLGSFIFPSTIPFNWWIIPTFSLLLFLLEQRNSPRTNLKIAFIVGFFLMSFDFAFENIGTLLFGYWGTSGSSFSILAVPIEVMLTCFLGGAAWALYITSAHALFVLKFQNRFNGPLRTYLIVLDLFFFGMGGAAAEWSLIQ